Protein AF-A0A819M839-F1 (afdb_monomer_lite)

Sequence (84 aa):
MLGTQSTEMIDITKEPLSSFITNNYRTVEIIAYMKSLCDDTKIYNRMRLMLLGSEQTGKTSLLQAFKRESFNNNNITMQQIQRK

Secondary structure (DSSP, 8-state):
-----------TTTTTHHHHHHTT--HHHHHHHHHHHHHHS------------STTSSHHHHHHHHHHHHHHTT-SSSSSS---

Structure (mmCIF, N/CA/C/O backbone):
data_AF-A0A819M839-F1
#
_entry.id   AF-A0A819M839-F1
#
loop_
_atom_site.group_PDB
_atom_site.id
_atom_site.type_symbol
_atom_site.label_atom_id
_atom_site.label_alt_id
_atom_site.label_comp_id
_atom_site.label_asym_id
_atom_site.label_entity_id
_atom_site.label_seq_id
_atom_site.pdbx_PDB_ins_code
_atom_site.Cartn_x
_atom_site.Cartn_y
_atom_site.Cartn_z
_atom_site.occupancy
_atom_site.B_iso_or_equiv
_atom_site.auth_seq_id
_atom_site.auth_comp_id
_atom_site.auth_asym_id
_atom_site.auth_atom_id
_atom_site.pdbx_PDB_model_num
ATOM 1 N N . MET A 1 1 ? 18.105 -22.540 26.356 1.00 36.88 1 MET A N 1
ATOM 2 C CA . MET A 1 1 ? 18.583 -21.435 25.501 1.00 36.88 1 MET A CA 1
ATOM 3 C C . MET A 1 1 ? 17.768 -21.464 24.219 1.00 36.88 1 MET A C 1
ATOM 5 O O . MET A 1 1 ? 17.963 -22.374 23.427 1.00 36.88 1 MET A O 1
ATOM 9 N N . LEU A 1 2 ? 16.790 -20.566 24.059 1.00 40.94 2 LEU A N 1
ATOM 10 C CA . LEU A 1 2 ? 16.120 -20.400 22.767 1.00 40.94 2 LEU A CA 1
ATOM 11 C C . LEU A 1 2 ? 17.063 -19.598 21.871 1.00 40.94 2 LEU A C 1
ATOM 13 O O . LEU A 1 2 ? 17.327 -18.431 22.150 1.00 40.94 2 LEU A O 1
ATOM 17 N N . GLY A 1 3 ? 17.605 -20.241 20.840 1.00 43.38 3 GLY A N 1
ATOM 18 C CA . GLY A 1 3 ? 18.331 -19.544 19.790 1.00 43.38 3 GLY A CA 1
ATOM 19 C C . GLY A 1 3 ? 17.345 -18.689 19.010 1.00 43.38 3 GLY A C 1
ATOM 20 O O . GLY A 1 3 ? 16.484 -19.216 18.306 1.00 43.38 3 GLY A O 1
ATOM 21 N N . THR A 1 4 ? 17.449 -17.373 19.147 1.00 44.78 4 THR A N 1
ATOM 22 C CA . THR A 1 4 ? 16.840 -16.438 18.208 1.00 44.78 4 THR A CA 1
ATOM 23 C C . THR A 1 4 ? 17.596 -16.586 16.895 1.00 44.78 4 THR A C 1
ATOM 25 O O . THR A 1 4 ? 18.655 -15.990 16.711 1.00 44.78 4 THR A O 1
ATOM 28 N N . GLN A 1 5 ? 17.091 -17.429 15.995 1.00 48.12 5 GLN A N 1
ATOM 29 C CA . GLN A 1 5 ? 17.466 -17.333 14.593 1.00 48.12 5 GLN A CA 1
ATOM 30 C C . GLN A 1 5 ? 16.899 -16.006 14.097 1.00 48.12 5 GLN A C 1
ATOM 32 O O . GLN A 1 5 ? 15.699 -15.887 13.847 1.00 48.12 5 GLN A O 1
ATOM 37 N N . SER A 1 6 ? 17.750 -14.981 14.062 1.00 49.28 6 SER A N 1
ATOM 38 C CA . SER A 1 6 ? 17.469 -13.732 13.369 1.00 49.28 6 SER A CA 1
ATOM 39 C C . SER A 1 6 ? 17.067 -14.102 11.949 1.00 49.28 6 SER A C 1
ATOM 41 O O . SER A 1 6 ? 17.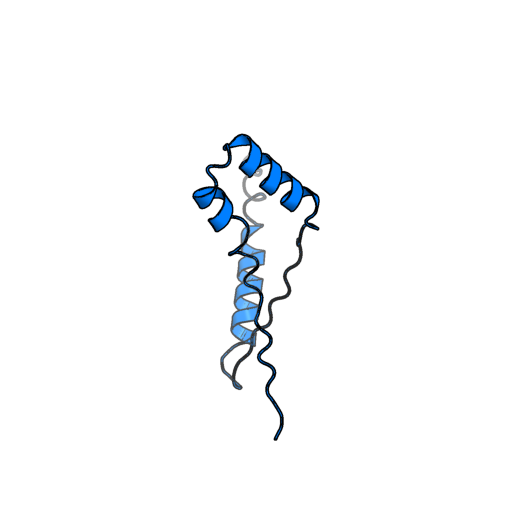892 -14.561 11.166 1.00 49.28 6 SER A O 1
ATOM 43 N N . THR A 1 7 ? 15.778 -13.982 11.638 1.00 54.22 7 THR A N 1
ATOM 44 C CA . THR A 1 7 ? 15.326 -14.021 10.253 1.00 54.22 7 THR A CA 1
ATOM 45 C C . THR A 1 7 ? 15.924 -12.782 9.612 1.00 54.22 7 THR A C 1
ATOM 47 O O . THR A 1 7 ? 15.437 -11.674 9.838 1.00 54.22 7 THR A O 1
ATOM 50 N N . GLU A 1 8 ? 17.038 -12.950 8.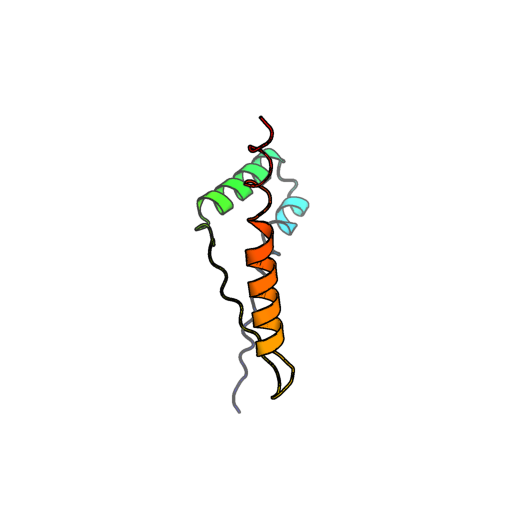903 1.00 56.16 8 GLU A N 1
ATOM 51 C CA . GLU A 1 8 ? 17.537 -11.919 8.010 1.00 56.16 8 GLU A CA 1
ATOM 52 C C . GLU A 1 8 ? 16.414 -11.633 7.017 1.00 56.16 8 GLU A C 1
ATOM 54 O O . GLU A 1 8 ? 16.066 -12.457 6.172 1.00 56.16 8 GLU A O 1
ATOM 59 N N . MET A 1 9 ? 15.778 -10.476 7.179 1.00 50.56 9 MET A N 1
ATOM 60 C CA . MET A 1 9 ? 14.944 -9.917 6.133 1.00 50.56 9 MET A CA 1
ATOM 61 C C . MET A 1 9 ? 15.885 -9.673 4.962 1.00 50.56 9 MET A C 1
ATOM 63 O O . MET A 1 9 ? 16.680 -8.734 5.002 1.00 50.56 9 MET A O 1
ATOM 67 N N . ILE A 1 10 ? 15.838 -10.553 3.960 1.00 49.91 10 ILE A N 1
ATOM 68 C CA . ILE A 1 10 ? 16.506 -10.330 2.683 1.00 49.91 10 ILE A CA 1
ATOM 69 C C . ILE A 1 10 ? 16.018 -8.970 2.199 1.00 49.91 10 ILE A C 1
ATOM 71 O O . ILE A 1 10 ? 14.831 -8.785 1.919 1.00 49.91 10 ILE A O 1
ATOM 75 N N . ASP A 1 11 ? 16.931 -8.005 2.153 1.00 52.69 11 ASP A N 1
ATOM 76 C CA . ASP A 1 11 ? 16.679 -6.715 1.539 1.00 52.69 11 ASP A CA 1
ATOM 77 C C . ASP A 1 11 ? 16.573 -6.938 0.027 1.00 52.69 11 ASP A C 1
ATOM 79 O O . ASP A 1 11 ? 17.530 -6.779 -0.728 1.00 52.69 11 ASP A O 1
ATOM 83 N N . ILE A 1 12 ? 15.381 -7.343 -0.410 1.00 49.62 12 ILE A N 1
ATOM 84 C CA . ILE A 1 12 ? 14.987 -7.540 -1.809 1.00 49.62 12 ILE A CA 1
ATOM 85 C C . ILE A 1 12 ? 15.220 -6.295 -2.681 1.00 49.62 12 ILE A C 1
ATOM 87 O O . ILE A 1 12 ? 15.125 -6.383 -3.902 1.00 49.62 12 ILE A O 1
ATOM 91 N N . THR A 1 13 ? 15.545 -5.138 -2.090 1.00 49.78 13 THR A N 1
ATOM 92 C CA . THR A 1 13 ? 15.891 -3.924 -2.838 1.00 49.78 13 THR A CA 1
ATOM 93 C C . THR A 1 13 ? 17.380 -3.821 -3.188 1.00 49.78 13 THR A C 1
ATOM 95 O O . THR A 1 13 ? 17.730 -3.064 -4.097 1.00 49.78 13 THR A O 1
ATOM 98 N N . LYS A 1 14 ? 18.268 -4.591 -2.537 1.00 52.91 14 LYS A N 1
ATOM 99 C CA . LYS A 1 14 ? 19.727 -4.464 -2.717 1.00 52.91 14 LYS A CA 1
ATOM 100 C C . LYS A 1 14 ? 20.308 -5.212 -3.915 1.00 52.91 14 LYS A C 1
ATOM 102 O O . LYS A 1 14 ? 21.243 -4.699 -4.529 1.00 52.91 14 LYS A O 1
ATOM 107 N N . GLU A 1 15 ? 19.780 -6.375 -4.275 1.00 64.69 15 GLU A N 1
ATOM 108 C CA . GLU A 1 15 ? 20.373 -7.260 -5.296 1.00 64.69 15 GLU A CA 1
ATOM 109 C C . GLU A 1 15 ? 19.514 -7.379 -6.557 1.00 64.69 15 GLU A C 1
ATOM 111 O O . GLU A 1 15 ? 19.089 -8.456 -6.968 1.00 64.69 15 GLU A O 1
ATOM 116 N N . PRO A 1 16 ? 19.197 -6.241 -7.181 1.00 65.88 16 PRO A N 1
ATOM 117 C CA . PRO A 1 16 ? 19.639 -6.138 -8.578 1.00 65.88 16 PRO A CA 1
ATOM 118 C C . PRO A 1 16 ? 20.169 -4.747 -8.957 1.00 65.88 16 PRO A C 1
ATOM 120 O O . PRO A 1 16 ? 20.926 -4.595 -9.909 1.00 65.88 16 PRO A O 1
ATOM 123 N N . LEU A 1 17 ? 19.807 -3.705 -8.206 1.00 67.75 17 LEU A N 1
ATOM 124 C CA . LEU A 1 17 ? 20.121 -2.323 -8.579 1.00 67.75 17 LEU A CA 1
ATOM 125 C C . LEU A 1 17 ? 21.601 -1.987 -8.384 1.00 67.75 17 LEU A C 1
ATOM 127 O O . LEU A 1 17 ? 22.189 -1.281 -9.201 1.00 67.75 17 LEU A O 1
ATOM 131 N N . SER A 1 18 ? 22.213 -2.521 -7.325 1.00 68.62 18 SER A N 1
ATOM 132 C CA . SER A 1 18 ? 23.645 -2.352 -7.066 1.00 68.62 18 SER A CA 1
ATOM 133 C C . SER A 1 18 ? 24.500 -3.041 -8.137 1.00 68.62 18 SER A C 1
ATOM 135 O O . SER A 1 18 ? 25.452 -2.450 -8.647 1.00 68.62 18 SER A O 1
ATOM 137 N N . SER A 1 19 ? 24.110 -4.247 -8.559 1.00 71.88 19 SER A N 1
ATOM 138 C CA . SER A 1 19 ? 24.821 -5.017 -9.581 1.00 71.88 19 SER A CA 1
ATOM 139 C C . SER A 1 19 ? 24.674 -4.426 -10.984 1.00 71.88 19 SER A C 1
ATOM 141 O O . SER A 1 19 ? 25.574 -4.614 -11.807 1.00 71.88 19 SER A O 1
ATOM 143 N N . PHE A 1 20 ? 23.608 -3.661 -11.256 1.00 74.56 20 PHE A N 1
ATOM 144 C CA . PHE A 1 20 ? 23.476 -2.929 -12.517 1.00 74.56 20 PHE A CA 1
ATOM 145 C C . PHE A 1 20 ? 24.545 -1.855 -12.704 1.00 74.56 20 PHE A C 1
ATOM 147 O O . PHE A 1 20 ? 25.069 -1.695 -13.808 1.00 74.56 20 PHE A O 1
ATOM 154 N N . ILE A 1 21 ? 24.903 -1.175 -11.615 1.00 72.56 21 ILE A N 1
ATOM 155 C CA . ILE A 1 21 ? 25.928 -0.129 -11.601 1.00 72.56 21 ILE A CA 1
ATOM 156 C C . ILE A 1 21 ? 27.323 -0.755 -11.701 1.00 72.56 21 ILE A C 1
ATOM 158 O O . ILE A 1 21 ? 28.153 -0.284 -12.472 1.00 72.56 21 ILE A O 1
ATOM 162 N N . THR A 1 22 ? 27.582 -1.845 -10.972 1.00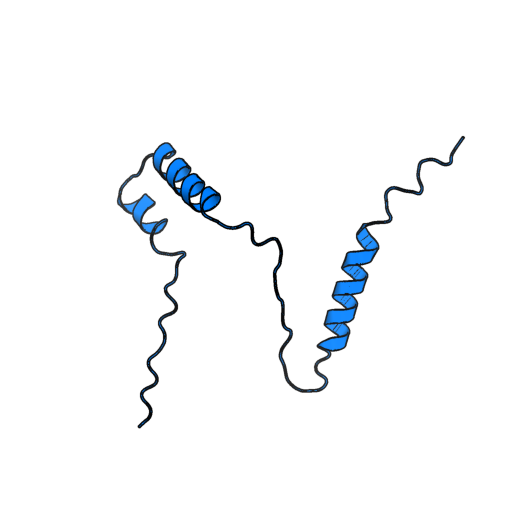 77.19 22 THR A N 1
ATOM 163 C CA . THR A 1 22 ? 28.897 -2.511 -10.970 1.00 77.19 22 THR A CA 1
ATOM 164 C C . THR A 1 22 ? 29.251 -3.155 -12.313 1.00 77.19 22 THR A C 1
ATOM 166 O O . THR A 1 22 ? 30.419 -3.174 -12.689 1.00 77.19 22 THR A O 1
ATOM 169 N N . ASN A 1 23 ? 28.263 -3.668 -13.049 1.00 78.44 23 ASN A N 1
ATOM 170 C CA . ASN A 1 23 ? 28.496 -4.439 -14.275 1.00 78.44 23 ASN A CA 1
ATOM 171 C C . ASN A 1 23 ? 28.228 -3.653 -15.574 1.00 78.44 23 ASN A C 1
ATOM 173 O O . ASN A 1 23 ? 28.197 -4.260 -16.641 1.00 78.44 23 ASN A O 1
ATOM 177 N N . ASN A 1 24 ? 28.040 -2.327 -15.512 1.00 79.38 24 ASN A N 1
ATOM 178 C CA . ASN A 1 24 ? 27.809 -1.466 -16.685 1.00 79.38 24 ASN A CA 1
ATOM 179 C C . ASN A 1 24 ? 26.693 -1.971 -17.625 1.00 79.38 24 ASN A C 1
ATOM 181 O O . ASN A 1 24 ? 26.838 -1.935 -18.850 1.00 79.38 24 ASN A O 1
ATOM 185 N N . TYR A 1 25 ? 25.577 -2.450 -17.068 1.00 80.94 25 TYR A N 1
ATOM 186 C CA . TYR A 1 25 ? 24.448 -2.894 -17.886 1.00 80.94 25 TYR A CA 1
ATOM 187 C C . TYR A 1 25 ? 23.899 -1.742 -18.727 1.00 80.94 25 TYR A C 1
ATOM 189 O O . TYR A 1 25 ? 23.801 -0.598 -18.272 1.00 80.94 25 TYR A O 1
ATOM 197 N N . ARG A 1 26 ? 23.499 -2.039 -19.966 1.00 86.12 26 ARG A N 1
ATOM 198 C CA . ARG A 1 26 ? 22.917 -1.020 -20.839 1.00 86.12 26 ARG A CA 1
ATOM 199 C C . ARG A 1 26 ? 21.551 -0.618 -20.304 1.00 86.12 26 ARG A C 1
ATOM 201 O O . ARG A 1 26 ? 20.790 -1.445 -19.807 1.00 86.12 26 ARG A O 1
ATOM 208 N N . THR A 1 27 ? 21.179 0.642 -20.511 1.00 87.12 27 THR A N 1
ATOM 209 C CA . THR A 1 27 ? 19.866 1.174 -20.110 1.00 87.12 27 THR A CA 1
ATOM 210 C C . THR A 1 27 ? 18.709 0.301 -20.608 1.00 87.12 27 THR A C 1
ATOM 212 O O . THR A 1 27 ? 17.741 0.084 -19.888 1.00 87.12 27 THR A O 1
ATOM 215 N N . VAL A 1 28 ? 18.836 -0.263 -21.814 1.00 89.75 28 VAL A N 1
ATOM 216 C CA . VAL A 1 28 ? 17.850 -1.187 -22.398 1.00 89.75 28 VAL A CA 1
ATOM 217 C C . VAL A 1 28 ? 17.679 -2.486 -21.602 1.00 89.75 28 VAL A C 1
ATOM 219 O O . VAL A 1 28 ? 16.557 -2.969 -21.482 1.00 89.75 28 VAL A O 1
ATOM 222 N N . GLU A 1 29 ? 18.751 -3.028 -21.023 1.00 84.81 29 GLU A N 1
ATOM 223 C CA . GLU A 1 29 ? 18.733 -4.267 -20.231 1.00 84.81 29 GLU A CA 1
ATOM 224 C C . GLU A 1 29 ? 18.103 -4.025 -18.858 1.00 84.81 29 GLU A C 1
ATOM 226 O O . GLU A 1 29 ? 17.267 -4.807 -18.414 1.00 84.81 29 GLU A O 1
ATOM 231 N N . ILE A 1 30 ? 18.420 -2.887 -1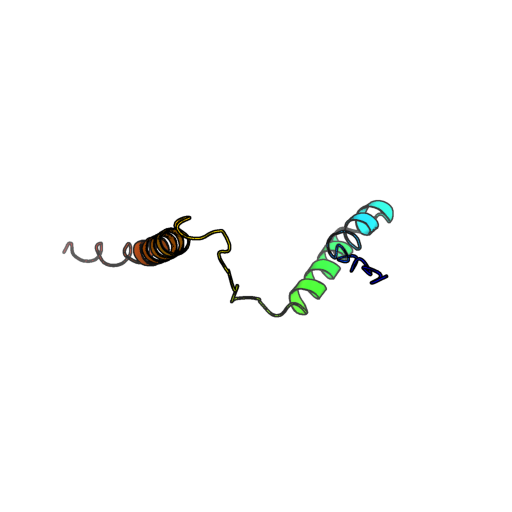8.236 1.00 85.31 30 ILE A N 1
ATOM 232 C CA . ILE A 1 30 ? 17.820 -2.467 -16.962 1.00 85.31 30 ILE A CA 1
ATOM 233 C C . ILE A 1 30 ? 16.310 -2.243 -17.130 1.00 85.31 30 ILE A C 1
ATOM 235 O O . ILE A 1 30 ? 15.515 -2.714 -16.318 1.00 85.31 30 ILE A O 1
ATOM 239 N N . ILE A 1 31 ? 15.896 -1.567 -18.209 1.00 86.06 31 ILE A N 1
ATOM 240 C CA . ILE A 1 31 ? 14.475 -1.355 -18.521 1.00 86.06 31 ILE A CA 1
ATOM 241 C C . ILE A 1 31 ? 13.765 -2.691 -18.760 1.00 86.06 31 ILE A C 1
ATOM 243 O O . ILE A 1 31 ? 12.651 -2.877 -18.273 1.00 86.06 31 ILE A O 1
ATOM 247 N N . ALA A 1 32 ? 14.382 -3.614 -19.503 1.00 85.44 32 ALA A N 1
ATOM 248 C CA . ALA A 1 32 ? 13.805 -4.930 -19.764 1.00 85.44 32 ALA A CA 1
ATOM 249 C C . ALA A 1 32 ? 13.616 -5.734 -18.469 1.00 85.44 32 ALA A C 1
ATOM 251 O O . ALA A 1 32 ? 12.544 -6.294 -18.258 1.00 85.44 32 ALA A O 1
ATOM 252 N N . TYR A 1 33 ? 14.607 -5.710 -17.574 1.00 85.12 33 TYR A N 1
ATOM 253 C CA . TYR A 1 33 ? 14.527 -6.357 -16.266 1.00 85.12 33 TYR A CA 1
ATOM 254 C C . TYR A 1 33 ? 13.429 -5.764 -15.369 1.00 85.12 33 TYR A C 1
ATOM 256 O O . TYR A 1 33 ? 12.658 -6.488 -14.742 1.00 85.12 33 TYR A O 1
ATOM 264 N N . MET A 1 34 ? 13.318 -4.433 -15.315 1.00 84.19 34 MET A N 1
ATOM 265 C CA . MET A 1 34 ? 12.246 -3.785 -14.553 1.00 84.19 34 MET A CA 1
ATOM 266 C C . MET A 1 34 ? 10.864 -4.122 -15.113 1.00 84.19 34 MET A C 1
ATOM 268 O O . MET A 1 34 ? 9.933 -4.334 -14.343 1.00 84.19 34 MET A O 1
ATOM 272 N N . LYS A 1 35 ? 10.727 -4.202 -16.442 1.00 82.50 35 LYS A N 1
ATOM 273 C CA . LYS A 1 35 ? 9.474 -4.616 -17.080 1.00 82.50 35 LYS A CA 1
ATOM 274 C C . LYS A 1 35 ? 9.112 -6.052 -16.736 1.00 82.50 35 LYS A C 1
ATOM 276 O O . LYS A 1 35 ? 7.990 -6.262 -16.304 1.00 82.50 35 LYS A O 1
ATOM 281 N N . SER A 1 36 ? 10.049 -6.998 -16.829 1.00 84.75 36 SER A N 1
ATOM 282 C CA . SER A 1 36 ? 9.765 -8.393 -16.471 1.00 84.75 36 SER A CA 1
ATOM 283 C C . SER A 1 36 ? 9.348 -8.538 -15.007 1.00 84.75 36 SER A C 1
ATOM 285 O O . SER A 1 36 ? 8.404 -9.257 -14.711 1.00 84.75 36 SER A O 1
ATOM 287 N N . LEU A 1 37 ? 9.985 -7.796 -14.090 1.00 79.06 37 LEU A N 1
ATOM 288 C CA . LEU A 1 37 ? 9.552 -7.756 -12.690 1.00 79.06 37 LEU A CA 1
ATOM 289 C C . LEU A 1 37 ? 8.128 -7.213 -12.548 1.00 79.06 37 LEU A C 1
ATOM 291 O O . LEU A 1 37 ? 7.322 -7.795 -11.832 1.00 79.06 37 LEU A O 1
ATOM 295 N N . CYS A 1 38 ? 7.814 -6.101 -13.214 1.00 75.94 38 CYS A N 1
ATOM 296 C CA . CYS A 1 38 ? 6.478 -5.512 -13.180 1.00 75.94 38 CYS A CA 1
ATOM 297 C C . CYS A 1 38 ? 5.417 -6.438 -13.790 1.00 75.94 38 CYS A C 1
ATOM 299 O O . CYS A 1 38 ? 4.323 -6.533 -13.237 1.00 75.94 38 CYS A O 1
ATOM 301 N N . ASP A 1 39 ? 5.743 -7.136 -14.877 1.00 78.12 39 ASP A N 1
ATOM 302 C CA . ASP A 1 39 ? 4.851 -8.079 -15.555 1.00 78.12 39 ASP A CA 1
ATOM 303 C C . ASP A 1 39 ? 4.546 -9.299 -14.666 1.00 78.12 39 ASP A C 1
ATOM 305 O O . ASP A 1 39 ? 3.405 -9.765 -14.625 1.00 78.12 39 ASP A O 1
ATOM 309 N N . ASP A 1 40 ? 5.527 -9.757 -13.881 1.00 67.69 40 ASP A N 1
ATOM 310 C CA . ASP A 1 40 ? 5.353 -10.837 -12.901 1.00 67.69 40 ASP A CA 1
ATOM 311 C C . ASP A 1 40 ? 4.696 -10.365 -11.590 1.00 67.69 40 ASP A C 1
ATOM 313 O O . ASP A 1 40 ? 4.211 -11.174 -10.787 1.00 67.69 40 ASP A O 1
ATOM 317 N N . THR A 1 41 ? 4.643 -9.052 -11.336 1.00 70.12 41 THR A N 1
ATOM 318 C CA . THR A 1 41 ? 4.026 -8.537 -10.112 1.00 70.12 41 THR A CA 1
ATOM 319 C C . THR A 1 41 ? 2.507 -8.535 -10.208 1.00 70.12 41 THR A C 1
ATOM 321 O O . THR A 1 41 ? 1.876 -7.823 -10.989 1.00 70.12 41 THR A O 1
ATOM 324 N N . LYS A 1 42 ? 1.872 -9.291 -9.311 1.00 70.56 42 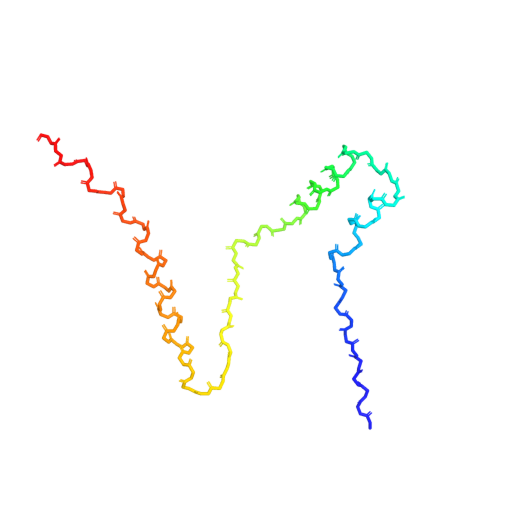LYS A N 1
ATOM 325 C CA . LYS A 1 42 ? 0.435 -9.165 -9.073 1.00 70.56 42 LYS A CA 1
ATOM 326 C C . LYS A 1 42 ? 0.171 -7.755 -8.548 1.00 70.56 42 LYS A C 1
ATOM 328 O O . LYS A 1 42 ? 0.671 -7.408 -7.481 1.00 70.56 42 LYS A O 1
ATOM 333 N N . ILE A 1 43 ? -0.609 -6.952 -9.274 1.00 69.00 43 ILE A N 1
ATOM 334 C CA . ILE A 1 43 ? -0.916 -5.579 -8.857 1.00 69.00 43 ILE A CA 1
ATOM 335 C C . ILE A 1 43 ? -1.539 -5.618 -7.453 1.00 69.00 43 ILE A C 1
ATOM 337 O O . ILE A 1 43 ? -2.671 -6.076 -7.264 1.00 69.00 43 ILE A O 1
ATOM 341 N N . TYR A 1 44 ? -0.796 -5.146 -6.450 1.00 66.81 44 TYR A N 1
ATOM 342 C CA . TYR A 1 44 ? -1.252 -5.078 -5.065 1.00 66.81 44 TYR A CA 1
ATOM 343 C C . TYR A 1 44 ? -2.194 -3.882 -4.884 1.00 66.81 44 TYR A C 1
ATOM 345 O O . TYR A 1 44 ? -1.911 -2.945 -4.145 1.00 66.81 44 TYR A O 1
ATOM 353 N N . ASN A 1 45 ? -3.368 -3.927 -5.519 1.00 69.94 45 ASN A N 1
ATOM 354 C CA . ASN A 1 45 ? -4.402 -2.890 -5.385 1.00 69.94 45 ASN A CA 1
ATOM 355 C C . ASN A 1 45 ? -4.994 -2.794 -3.968 1.00 69.94 45 ASN A C 1
ATOM 357 O O . ASN A 1 45 ? -5.848 -1.950 -3.702 1.00 69.94 45 ASN A O 1
ATOM 361 N N . ARG A 1 46 ? -4.586 -3.678 -3.049 1.00 74.69 46 ARG A N 1
ATOM 362 C CA . ARG A 1 46 ? -5.117 -3.752 -1.693 1.00 74.69 46 ARG A CA 1
ATOM 363 C C . ARG A 1 46 ? -3.990 -3.850 -0.676 1.00 74.69 46 ARG A C 1
ATOM 365 O O . ARG A 1 46 ? -3.446 -4.925 -0.444 1.00 74.69 46 ARG A O 1
ATOM 372 N N . MET A 1 47 ? -3.712 -2.736 -0.010 1.00 79.94 47 MET A N 1
ATOM 373 C CA . MET A 1 47 ? -2.872 -2.721 1.185 1.00 79.94 47 MET A CA 1
ATOM 374 C C . MET A 1 47 ? -3.714 -2.969 2.441 1.00 79.94 47 MET A C 1
ATOM 376 O O . MET A 1 47 ? -4.827 -2.455 2.576 1.00 79.94 47 MET A O 1
ATOM 380 N N . ARG A 1 48 ? -3.185 -3.764 3.378 1.00 84.12 48 ARG A N 1
ATOM 381 C CA . ARG A 1 48 ? -3.751 -3.935 4.724 1.00 84.12 48 ARG A CA 1
ATOM 382 C C . ARG A 1 48 ? -2.897 -3.142 5.707 1.00 84.12 48 ARG A C 1
ATOM 384 O O . ARG A 1 48 ? -1.780 -3.544 6.002 1.00 84.12 48 ARG A O 1
ATOM 391 N N . LEU A 1 49 ? -3.434 -2.035 6.210 1.00 86.19 49 LEU A N 1
ATOM 392 C CA . LEU A 1 49 ? -2.798 -1.214 7.240 1.00 86.19 49 LEU A CA 1
ATOM 393 C C . LEU A 1 49 ? -3.372 -1.568 8.621 1.00 86.19 49 LEU A C 1
ATOM 395 O O . LEU A 1 49 ? -4.591 -1.639 8.778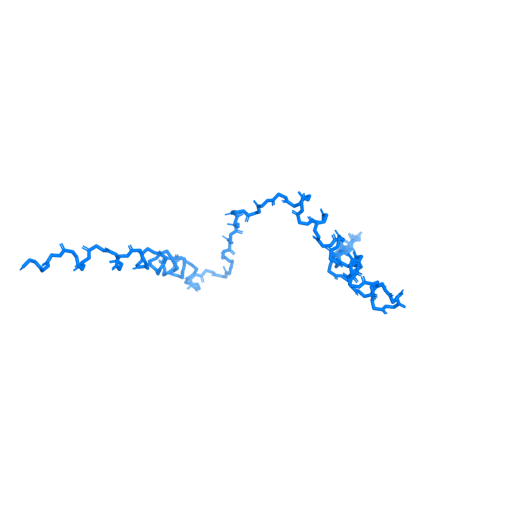 1.00 86.19 49 LEU A O 1
ATOM 399 N N . MET A 1 50 ? -2.508 -1.759 9.622 1.00 91.56 50 MET A N 1
ATOM 400 C CA . MET A 1 50 ? -2.896 -1.971 11.021 1.00 91.56 50 MET A CA 1
ATOM 401 C C . MET A 1 50 ? -2.225 -0.919 11.909 1.00 91.56 50 MET A C 1
ATOM 403 O O . MET A 1 50 ? -1.011 -0.751 11.862 1.00 91.56 50 MET A O 1
ATOM 407 N N . LEU A 1 51 ? -3.016 -0.221 12.726 1.00 92.19 51 LEU A N 1
ATOM 408 C CA . LEU A 1 51 ? -2.518 0.743 13.709 1.00 92.19 51 LEU A CA 1
ATOM 409 C C . LEU A 1 51 ? -2.316 0.027 15.051 1.00 92.19 51 LEU A C 1
ATOM 411 O O . LEU A 1 51 ? -3.267 -0.521 15.609 1.00 92.19 51 LEU A O 1
ATOM 415 N N . LEU A 1 52 ? -1.090 0.043 15.571 1.00 93.50 52 LEU A N 1
ATOM 416 C CA . LEU A 1 52 ? -0.684 -0.608 16.822 1.00 93.50 52 LEU A CA 1
ATOM 417 C C . LEU A 1 52 ? -0.185 0.440 17.827 1.00 93.50 52 LEU A C 1
ATOM 419 O O . LEU A 1 52 ? 0.278 1.508 17.439 1.00 93.50 52 LEU A O 1
ATOM 423 N N . GLY A 1 53 ? -0.309 0.158 19.125 1.00 93.25 53 GLY A N 1
ATOM 424 C CA . GLY A 1 53 ? 0.128 1.057 20.201 1.00 93.25 53 GLY A CA 1
ATOM 425 C C . GLY A 1 53 ? -0.631 0.823 21.507 1.00 93.25 53 GLY A C 1
ATOM 426 O O . GLY A 1 53 ? -1.673 0.162 21.501 1.00 93.25 53 GLY A O 1
ATOM 427 N N . SER A 1 54 ? -0.148 1.401 22.608 1.00 93.12 54 SER A N 1
ATOM 428 C CA . SER A 1 54 ? -0.745 1.308 23.954 1.00 93.12 54 SER A CA 1
ATOM 429 C C . SER A 1 54 ? -2.185 1.833 24.015 1.00 93.12 54 SER A C 1
ATOM 431 O O . SER A 1 54 ? -2.638 2.527 23.108 1.00 93.12 54 SER A O 1
ATOM 433 N N . GLU A 1 55 ? -2.961 1.459 25.034 1.00 92.19 55 GLU A N 1
ATOM 434 C CA . GLU A 1 55 ? -4.364 1.879 25.160 1.00 92.19 55 GLU A CA 1
ATOM 435 C C . GLU A 1 55 ? -4.523 3.413 25.118 1.00 92.19 55 GLU A C 1
ATOM 437 O O . GLU A 1 55 ? -3.608 4.151 25.467 1.00 92.19 55 GLU A O 1
ATOM 442 N N . GLN A 1 56 ? -5.675 3.899 24.642 1.00 90.19 56 GLN A N 1
ATOM 443 C CA . GLN A 1 56 ? -6.036 5.328 24.630 1.00 90.19 56 GLN A CA 1
ATOM 444 C C . GLN A 1 56 ? -5.113 6.263 23.817 1.00 90.19 56 GLN A C 1
ATOM 446 O O . GLN A 1 56 ? -5.326 7.469 23.796 1.00 90.19 56 GLN A O 1
ATOM 451 N N . THR A 1 57 ? -4.188 5.734 23.009 1.00 91.00 57 THR A N 1
ATOM 452 C CA . THR A 1 57 ? -3.340 6.529 22.091 1.00 91.00 57 THR A CA 1
ATOM 453 C C . THR A 1 57 ? -4.064 7.127 20.878 1.00 91.00 57 THR A C 1
ATOM 455 O O . THR A 1 57 ? -3.431 7.690 19.990 1.00 91.00 57 THR A O 1
ATOM 458 N N . GLY A 1 58 ? -5.387 6.976 20.781 1.00 91.38 58 GLY A N 1
ATOM 459 C CA . GLY A 1 58 ? -6.163 7.553 19.680 1.00 91.38 58 GLY A CA 1
ATOM 460 C C . GLY A 1 58 ? -6.112 6.778 18.356 1.00 91.38 58 GLY A C 1
ATOM 461 O O . GLY A 1 58 ? -6.524 7.319 17.333 1.00 91.38 58 GLY A O 1
ATOM 462 N N . LYS A 1 59 ? -5.684 5.503 18.346 1.00 95.81 59 LYS A N 1
ATOM 463 C CA . LYS A 1 59 ? -5.671 4.634 17.141 1.00 95.81 59 LYS A CA 1
ATOM 464 C C . LYS A 1 59 ? -7.000 4.647 16.376 1.00 95.81 59 LYS A C 1
ATOM 466 O O . LYS A 1 59 ? -7.022 4.787 15.156 1.00 95.81 59 LYS A O 1
ATOM 471 N N . THR A 1 60 ? -8.114 4.526 17.097 1.00 93.88 60 THR A N 1
ATOM 472 C CA . THR A 1 60 ? -9.459 4.532 16.506 1.00 93.88 60 THR A CA 1
ATOM 473 C C . THR A 1 60 ? -9.823 5.904 15.945 1.00 93.88 60 THR A C 1
ATOM 475 O O . THR A 1 60 ? -10.357 5.986 14.841 1.00 93.88 60 THR A O 1
ATOM 478 N N . SER A 1 61 ? -9.498 6.979 16.665 1.00 94.12 61 SER A N 1
ATOM 479 C CA . SER A 1 61 ? -9.759 8.356 16.233 1.00 94.12 61 SER A CA 1
ATOM 480 C C . SER A 1 61 ? -8.992 8.697 14.955 1.00 94.12 61 SER A C 1
ATOM 482 O O . SER A 1 61 ? -9.570 9.242 14.017 1.00 94.12 61 SER A O 1
ATOM 484 N N . LEU A 1 62 ? -7.721 8.292 14.874 1.00 92.44 62 LEU A N 1
ATOM 485 C CA . LEU A 1 62 ? -6.894 8.460 13.681 1.00 92.44 62 LEU A CA 1
ATOM 486 C C . LEU A 1 62 ? -7.454 7.672 12.488 1.00 92.44 62 LEU A C 1
ATOM 488 O O . LEU A 1 62 ? -7.594 8.218 11.396 1.00 92.44 62 LEU A O 1
ATOM 492 N N . LEU A 1 63 ? -7.852 6.412 12.697 1.00 91.69 63 LEU A N 1
ATOM 493 C CA . LEU A 1 63 ? -8.480 5.605 11.646 1.00 91.69 63 LEU A CA 1
ATOM 494 C C . LEU A 1 63 ? -9.774 6.246 11.117 1.00 91.69 63 LEU A C 1
ATOM 496 O O . LEU A 1 63 ? -10.057 6.183 9.920 1.00 91.69 63 LEU A O 1
ATOM 500 N N . GLN A 1 64 ? -10.576 6.853 11.995 1.00 90.88 64 GLN A N 1
ATOM 501 C CA . GLN A 1 64 ? -11.792 7.563 11.595 1.00 90.88 64 GLN A CA 1
ATOM 502 C C . GLN A 1 64 ? -11.486 8.839 10.803 1.00 90.88 64 GLN A C 1
ATOM 504 O O . GLN A 1 64 ? -12.184 9.111 9.825 1.00 90.88 64 GLN A O 1
ATOM 509 N N . ALA A 1 65 ? -10.446 9.588 11.181 1.00 89.56 65 ALA A N 1
ATOM 510 C CA . ALA A 1 65 ? -10.000 10.769 10.444 1.00 89.56 65 ALA A CA 1
ATOM 511 C C . ALA A 1 65 ? -9.578 10.410 9.007 1.00 89.56 65 ALA A C 1
ATOM 513 O O . ALA A 1 65 ? -10.117 10.985 8.063 1.00 89.56 65 ALA A O 1
ATOM 514 N N . PHE A 1 66 ? -8.748 9.372 8.836 1.00 88.69 66 PHE A N 1
ATOM 515 C CA . PHE A 1 66 ? -8.342 8.873 7.512 1.00 88.69 66 PHE A CA 1
ATOM 516 C C . PHE A 1 66 ? -9.532 8.486 6.626 1.00 88.69 66 PHE A C 1
ATOM 518 O O . PHE A 1 66 ? -9.567 8.812 5.437 1.00 88.69 66 PHE A O 1
ATOM 525 N N . LYS A 1 67 ? -10.534 7.801 7.197 1.00 85.75 67 LYS A N 1
ATOM 526 C CA . LYS A 1 67 ? -11.754 7.442 6.459 1.00 85.75 67 LYS A CA 1
ATOM 527 C C . LYS A 1 67 ? -12.490 8.688 5.974 1.00 85.75 67 LYS A C 1
ATOM 529 O O . LYS A 1 67 ? -12.846 8.748 4.805 1.00 85.75 67 LYS A O 1
ATOM 534 N N . ARG A 1 68 ? -12.706 9.677 6.847 1.00 86.31 68 ARG A N 1
ATOM 535 C CA . ARG A 1 68 ? -13.422 10.915 6.491 1.00 86.31 68 ARG A CA 1
ATOM 536 C C . ARG A 1 68 ? -12.722 11.683 5.372 1.00 86.31 68 ARG A C 1
ATOM 538 O O . ARG A 1 68 ? -13.385 12.089 4.423 1.00 86.31 68 ARG A O 1
ATOM 545 N N . GLU A 1 69 ? -11.404 11.832 5.461 1.00 79.06 69 GLU A N 1
ATOM 546 C CA . GLU A 1 69 ? -10.603 12.523 4.444 1.00 79.06 69 GLU A CA 1
ATOM 547 C C . GLU A 1 69 ? -10.689 11.827 3.078 1.00 79.06 69 GLU A C 1
ATOM 549 O O . GLU A 1 69 ? -10.881 12.477 2.053 1.00 79.06 69 GLU A O 1
ATOM 554 N N . SER A 1 70 ? -10.680 10.491 3.074 1.00 69.69 70 SER A N 1
ATOM 555 C CA . SER A 1 70 ? -10.805 9.696 1.846 1.00 69.69 70 SER A CA 1
ATOM 556 C C . SER A 1 70 ? -12.151 9.891 1.129 1.00 69.69 70 SER A C 1
ATOM 558 O O . SER A 1 70 ? -12.202 9.849 -0.098 1.00 69.69 70 SER A O 1
ATOM 560 N N . PHE A 1 71 ? -13.250 10.110 1.863 1.00 62.12 71 PHE A N 1
ATOM 561 C CA . PHE A 1 71 ? -14.580 10.292 1.262 1.00 62.12 71 PHE A CA 1
ATOM 562 C C . PHE A 1 71 ? -14.855 11.726 0.792 1.00 62.12 71 PHE A C 1
ATOM 564 O O . PHE A 1 71 ? -15.656 11.913 -0.123 1.00 62.12 71 PHE A O 1
ATOM 571 N N . ASN A 1 72 ? -14.198 12.734 1.371 1.00 59.78 72 ASN A N 1
ATOM 572 C CA . ASN A 1 72 ? -14.441 14.137 1.018 1.00 59.78 72 ASN A CA 1
ATOM 573 C C . ASN A 1 72 ? -13.910 14.527 -0.373 1.00 59.78 72 ASN A C 1
ATOM 575 O O . ASN A 1 72 ? -14.447 15.444 -0.992 1.00 59.78 72 ASN A O 1
ATOM 579 N N . ASN A 1 73 ? -12.914 13.812 -0.900 1.00 57.03 73 ASN A N 1
ATOM 580 C CA . ASN A 1 73 ? -12.271 14.149 -2.176 1.00 57.03 73 ASN A CA 1
ATOM 581 C C . ASN A 1 73 ? -13.093 13.775 -3.430 1.00 57.03 73 ASN A C 1
ATOM 583 O O . ASN A 1 73 ? -12.711 14.145 -4.536 1.00 57.03 73 ASN A O 1
ATOM 587 N N . ASN A 1 74 ? -14.240 13.098 -3.286 1.00 53.50 74 ASN A N 1
ATOM 588 C CA . ASN A 1 74 ? -15.066 12.643 -4.418 1.00 53.50 74 ASN A CA 1
ATOM 589 C C . ASN A 1 74 ? -16.233 13.585 -4.787 1.00 53.50 74 ASN A C 1
ATOM 591 O O . ASN A 1 74 ? -17.000 13.273 -5.693 1.00 53.50 74 ASN A O 1
ATOM 595 N N . ASN A 1 75 ? -16.386 14.734 -4.119 1.00 49.50 75 ASN A N 1
ATOM 596 C CA . ASN A 1 75 ? -17.573 15.596 -4.261 1.00 49.50 75 ASN A CA 1
ATOM 597 C C . ASN A 1 75 ? -17.393 16.827 -5.176 1.00 49.50 75 ASN A C 1
ATOM 599 O O . ASN A 1 75 ? -18.286 17.670 -5.242 1.00 49.50 75 ASN A O 1
ATOM 603 N N . ILE A 1 76 ? -16.275 16.957 -5.899 1.00 55.72 76 ILE A N 1
ATOM 604 C CA . ILE A 1 76 ? -15.985 18.165 -6.702 1.00 55.72 76 ILE A CA 1
ATOM 605 C C . ILE A 1 76 ? -16.673 18.154 -8.089 1.00 55.72 76 ILE A C 1
ATOM 607 O O . ILE A 1 76 ? -16.848 19.208 -8.695 1.00 55.72 76 ILE A O 1
ATOM 611 N N . THR A 1 77 ? -17.165 17.020 -8.597 1.00 55.50 77 THR A N 1
ATOM 612 C CA . THR A 1 77 ? -17.638 16.918 -9.997 1.00 55.50 77 THR A CA 1
ATOM 613 C C . THR A 1 77 ? -19.128 17.188 -10.248 1.00 55.50 77 THR A C 1
ATOM 615 O O . THR A 1 77 ? -19.519 17.264 -11.409 1.00 55.50 77 THR A O 1
ATOM 618 N N . MET A 1 78 ? -19.975 17.393 -9.228 1.00 49.28 78 MET A N 1
ATOM 619 C CA . MET A 1 78 ? -21.443 17.453 -9.428 1.00 49.28 78 MET A CA 1
ATOM 620 C C . MET A 1 78 ? -22.115 18.814 -9.171 1.00 49.28 78 MET A C 1
ATOM 622 O O . MET A 1 78 ? -23.335 18.905 -9.269 1.00 49.28 78 MET A O 1
ATOM 626 N N . GLN A 1 79 ? -21.367 19.892 -8.894 1.00 52.94 79 GLN A N 1
ATOM 627 C CA . GLN A 1 79 ? -21.962 21.222 -8.638 1.00 52.94 79 GLN A CA 1
ATOM 628 C C . GLN A 1 79 ? -21.778 22.261 -9.762 1.00 52.94 79 GLN A C 1
ATOM 630 O O . GLN A 1 79 ? -22.240 23.389 -9.622 1.00 52.94 79 GLN A O 1
ATOM 635 N N . GLN A 1 80 ? -21.160 21.912 -10.898 1.00 49.03 80 GLN A N 1
ATOM 636 C CA . GLN A 1 80 ? -20.874 22.885 -11.970 1.00 49.03 80 GLN A CA 1
ATOM 637 C C . GLN A 1 80 ? -21.795 22.805 -13.207 1.00 49.03 80 GLN A C 1
ATOM 639 O O . GLN A 1 80 ? -21.705 23.671 -14.070 1.00 49.03 80 GLN A O 1
ATOM 644 N N . ILE A 1 81 ? -22.743 21.857 -13.284 1.00 54.66 81 ILE A N 1
ATOM 645 C CA . ILE A 1 81 ? -23.666 21.696 -14.439 1.00 54.66 81 ILE A CA 1
ATOM 646 C C . ILE A 1 81 ? -25.089 22.219 -14.121 1.00 54.66 81 ILE A C 1
ATOM 648 O O . ILE A 1 81 ? -26.090 21.696 -14.597 1.00 54.66 81 ILE A O 1
ATOM 652 N N . GLN A 1 82 ? -25.224 23.259 -13.290 1.00 48.75 82 GLN A N 1
ATOM 653 C CA . GLN A 1 82 ? -26.520 23.924 -13.045 1.00 48.75 82 GLN A CA 1
ATOM 654 C C . GLN A 1 82 ? -26.426 25.455 -13.036 1.00 48.75 82 GLN A C 1
ATOM 656 O O . GLN A 1 82 ? -26.946 26.130 -12.152 1.00 48.75 82 GLN A O 1
ATOM 661 N N . ARG A 1 83 ? -25.797 26.027 -14.062 1.00 49.38 83 ARG A N 1
ATOM 662 C CA . ARG A 1 83 ? -26.106 27.398 -14.486 1.00 49.38 83 ARG A CA 1
ATOM 663 C C . ARG A 1 83 ? -26.503 27.364 -15.956 1.00 49.38 83 ARG A C 1
ATOM 665 O O . ARG A 1 83 ? -25.652 27.470 -16.832 1.00 49.38 83 ARG A O 1
ATOM 672 N N . LYS A 1 84 ? -27.788 27.082 -16.182 1.00 43.22 84 LYS A N 1
ATOM 673 C CA . LYS A 1 84 ? -28.495 27.558 -17.373 1.00 43.22 84 LYS A CA 1
ATOM 674 C C . LYS A 1 84 ? -28.774 29.044 -17.202 1.00 43.22 84 LYS A C 1
ATOM 676 O O . LYS A 1 84 ? -29.023 29.436 -16.039 1.00 43.22 84 LYS A O 1
#

Radius of gyration: 23.29 Å; chains: 1; bounding box: 57×49×48 Å

Foldseek 3Di:
DDDPPPPPPPPPVCPPPVVCVVVVDDPVVVVVVVVVVVVPDDPCPDDDDDDDDDPPPCRVVVVVVVVVVVVVVPPPPPPPPPDD

pLDDT: mean 71.68, std 16.85, range [36.88, 95.81]